Protein AF-A0A534N1K3-F1 (afdb_monomer_lite)

Secondary structure (DSSP, 8-state):
-THHHHHHHHHTHHHHHHHHHHHHHHHHHHHHH----SS---SPP--------TT--HHHHIIIIIHHHHHHHTT--

Foldseek 3Di:
DCVVVVVVCVVPVVVVVVVVVVVVVVVVVCVVVDDDDPDDDPDDDDDDDDDDDPPDDPVCCVPVPVVVVCVVCVPPD

pLDDT: mean 91.89, std 6.13, range [72.31, 98.12]

Structure (mmCIF, N/CA/C/O backbone):
data_AF-A0A534N1K3-F1
#
_entry.id   AF-A0A534N1K3-F1
#
loop_
_atom_site.group_PDB
_atom_site.id
_atom_site.type_symbol
_atom_site.label_atom_id
_atom_site.label_alt_id
_atom_site.label_comp_id
_atom_site.label_asym_id
_atom_site.label_entity_id
_atom_site.label_seq_id
_atom_site.pdbx_PDB_ins_code
_atom_site.Cartn_x
_atom_site.Cartn_y
_atom_site.Cartn_z
_atom_site.occupancy
_atom_site.B_iso_or_equiv
_atom_site.auth_seq_id
_atom_site.auth_comp_id
_atom_site.auth_asym_id
_atom_site.auth_atom_id
_atom_site.pdbx_PDB_model_num
ATOM 1 N N . MET A 1 1 ? 26.097 -15.887 -25.435 1.00 72.88 1 MET A N 1
ATOM 2 C CA . MET A 1 1 ? 24.620 -15.766 -25.496 1.00 72.88 1 MET A CA 1
ATOM 3 C C . MET A 1 1 ? 24.163 -14.310 -25.639 1.00 72.88 1 MET A C 1
ATOM 5 O O . MET A 1 1 ? 23.433 -14.031 -26.575 1.00 72.88 1 MET A O 1
ATOM 9 N N . PHE A 1 2 ? 24.644 -13.357 -24.828 1.00 85.94 2 PHE A N 1
ATOM 10 C CA . PHE A 1 2 ? 24.217 -11.940 -24.904 1.00 85.94 2 PHE A CA 1
ATOM 11 C C . PHE A 1 2 ? 24.744 -11.123 -26.100 1.00 85.94 2 PHE A C 1
ATOM 13 O O . PHE A 1 2 ? 24.223 -10.044 -26.376 1.00 85.94 2 PHE A O 1
ATOM 20 N N . ASN A 1 3 ? 25.732 -11.626 -26.847 1.00 90.94 3 ASN A N 1
ATOM 21 C CA . ASN A 1 3 ? 26.343 -10.897 -27.970 1.00 90.94 3 ASN A CA 1
ATOM 22 C C . ASN A 1 3 ? 25.332 -10.493 -29.052 1.00 90.94 3 ASN A C 1
ATOM 24 O O . ASN A 1 3 ? 25.466 -9.417 -29.627 1.00 90.94 3 ASN A O 1
ATOM 28 N N . TRP A 1 4 ? 24.297 -11.311 -29.277 1.00 92.31 4 TRP A N 1
ATOM 29 C CA . TRP A 1 4 ? 23.160 -10.971 -30.140 1.00 92.31 4 TRP A CA 1
ATOM 30 C C . TRP A 1 4 ? 22.552 -9.624 -29.747 1.00 92.31 4 TRP A C 1
ATOM 32 O O . TRP A 1 4 ? 22.290 -8.788 -30.606 1.00 92.31 4 TRP A O 1
ATOM 42 N N . ILE A 1 5 ? 22.306 -9.417 -28.447 1.00 91.75 5 ILE A N 1
ATOM 43 C CA . ILE A 1 5 ? 21.541 -8.265 -27.947 1.00 91.75 5 ILE A CA 1
ATOM 44 C C . ILE A 1 5 ? 22.391 -7.017 -28.097 1.00 91.75 5 ILE A C 1
ATOM 46 O O . ILE A 1 5 ? 21.908 -5.997 -28.570 1.00 91.75 5 ILE A O 1
ATOM 50 N N . ILE A 1 6 ? 23.681 -7.129 -27.792 1.00 92.44 6 ILE A N 1
ATOM 51 C CA . ILE A 1 6 ? 24.636 -6.038 -27.964 1.00 92.44 6 ILE A CA 1
ATOM 52 C C . ILE A 1 6 ? 24.737 -5.651 -29.445 1.00 92.44 6 ILE A C 1
ATOM 54 O O . ILE A 1 6 ? 24.596 -4.479 -29.781 1.00 92.44 6 ILE A O 1
ATOM 58 N N . GLN A 1 7 ? 24.912 -6.619 -30.347 1.00 93.38 7 GLN A N 1
ATOM 59 C CA . GLN A 1 7 ? 25.017 -6.348 -31.785 1.00 93.38 7 GLN A CA 1
ATOM 60 C C . GLN A 1 7 ? 23.731 -5.741 -32.358 1.00 93.38 7 GLN A C 1
ATOM 62 O O . GLN A 1 7 ? 23.792 -4.795 -33.145 1.00 93.38 7 GLN A O 1
ATOM 67 N N . TRP A 1 8 ? 22.567 -6.242 -31.942 1.00 94.81 8 TRP A N 1
ATOM 68 C CA . TRP A 1 8 ? 21.276 -5.705 -32.362 1.00 94.81 8 TRP A CA 1
ATOM 69 C C . TRP A 1 8 ? 21.048 -4.282 -31.837 1.00 94.81 8 TRP A C 1
ATOM 71 O O . TRP A 1 8 ? 20.620 -3.416 -32.601 1.00 94.81 8 TRP A O 1
ATOM 81 N N . SER A 1 9 ? 21.402 -4.013 -30.579 1.00 92.31 9 SER A N 1
ATOM 82 C CA . SER A 1 9 ? 21.309 -2.684 -29.967 1.00 92.31 9 SER A CA 1
ATOM 83 C C . SER A 1 9 ? 22.248 -1.676 -30.629 1.00 92.31 9 SER A C 1
ATOM 85 O O . SER A 1 9 ? 21.843 -0.549 -30.904 1.00 92.31 9 SER A O 1
ATOM 87 N N . LEU A 1 10 ? 23.482 -2.081 -30.952 1.00 93.50 10 LEU A N 1
ATOM 88 C CA . LEU A 1 10 ? 24.447 -1.229 -31.654 1.00 93.50 10 LEU A CA 1
ATOM 89 C C . LEU A 1 10 ? 24.001 -0.926 -33.088 1.00 93.50 10 LEU A C 1
ATOM 91 O O . LEU A 1 10 ? 24.133 0.210 -33.546 1.00 93.50 10 LEU A O 1
ATOM 95 N N . ARG A 1 11 ? 23.431 -1.915 -33.791 1.00 95.56 11 ARG A N 1
ATOM 96 C CA . ARG A 1 11 ? 22.901 -1.718 -35.148 1.00 95.56 11 ARG A CA 1
ATOM 97 C C . ARG A 1 11 ? 21.682 -0.796 -35.161 1.00 95.56 11 ARG A C 1
ATOM 99 O O . ARG A 1 11 ? 21.552 0.022 -36.064 1.00 95.56 11 ARG A O 1
ATOM 106 N N . ASN A 1 12 ? 20.830 -0.882 -34.142 1.00 95.62 12 ASN A N 1
ATOM 107 C CA . ASN A 1 12 ? 19.612 -0.081 -34.007 1.00 95.62 12 ASN A CA 1
ATOM 108 C C . ASN A 1 12 ? 19.768 1.055 -32.985 1.00 95.62 12 ASN A C 1
ATOM 110 O O . ASN A 1 12 ? 18.825 1.371 -32.258 1.00 95.62 12 ASN A O 1
ATOM 114 N N . ARG A 1 13 ? 20.947 1.695 -32.931 1.00 93.81 13 ARG A N 1
ATOM 115 C CA . ARG A 1 13 ? 21.276 2.696 -31.899 1.00 93.81 13 ARG A CA 1
ATOM 116 C C . ARG A 1 13 ? 20.225 3.798 -31.742 1.00 93.81 13 ARG A C 1
ATOM 118 O O . ARG A 1 13 ? 19.962 4.219 -30.625 1.00 93.81 13 ARG A O 1
ATOM 125 N N . LEU A 1 14 ? 19.603 4.243 -32.839 1.00 95.19 14 LEU A N 1
ATOM 126 C CA . LEU A 1 14 ? 18.581 5.293 -32.796 1.00 95.19 14 LEU A CA 1
ATOM 127 C C . LEU A 1 14 ? 17.325 4.832 -32.051 1.00 95.19 14 LEU A C 1
ATOM 129 O O . LEU A 1 14 ? 16.860 5.547 -31.172 1.00 95.19 14 LEU A O 1
ATOM 133 N N . LEU A 1 15 ? 16.830 3.622 -32.331 1.00 95.75 15 LEU A N 1
ATOM 134 C CA . LEU A 1 15 ? 15.685 3.050 -31.615 1.00 95.75 15 LEU A CA 1
ATOM 135 C C . LEU A 1 15 ? 15.974 2.899 -30.121 1.00 95.75 15 LEU A C 1
ATOM 137 O O . LEU A 1 15 ? 15.127 3.236 -29.300 1.00 95.75 15 LEU A O 1
ATOM 141 N N . VAL A 1 16 ? 17.176 2.435 -29.771 1.00 96.69 16 VAL A N 1
ATOM 142 C CA . VAL A 1 16 ? 17.586 2.268 -28.369 1.00 96.69 16 VAL A CA 1
ATOM 143 C C . VAL A 1 16 ? 17.634 3.615 -27.647 1.00 96.69 16 VAL A C 1
ATOM 145 O O . VAL A 1 16 ? 17.109 3.736 -26.543 1.00 96.69 16 VAL A O 1
ATOM 148 N N . VAL A 1 17 ? 18.205 4.645 -28.277 1.00 96.69 17 VAL A N 1
ATOM 149 C CA . VAL A 1 17 ? 18.272 6.000 -27.708 1.00 96.69 17 VAL A CA 1
ATOM 150 C C . VAL A 1 17 ? 16.877 6.606 -27.556 1.00 96.69 17 VAL A C 1
ATOM 152 O O . VAL A 1 17 ? 16.565 7.156 -26.504 1.00 96.69 17 VAL A O 1
ATOM 155 N N . THR A 1 18 ? 16.006 6.478 -28.558 1.00 97.19 18 THR A N 1
ATOM 156 C CA . THR A 1 18 ? 14.628 6.979 -28.464 1.00 97.19 18 THR A CA 1
ATOM 157 C C . THR A 1 18 ? 13.848 6.258 -27.368 1.00 97.19 18 THR A C 1
ATOM 159 O O . THR A 1 18 ? 13.196 6.915 -26.560 1.00 97.19 18 THR A O 1
ATOM 162 N N . ALA A 1 19 ? 13.953 4.930 -27.282 1.00 97.06 19 ALA A N 1
ATOM 163 C CA . ALA A 1 19 ? 13.322 4.154 -26.218 1.00 97.06 19 ALA A CA 1
ATOM 164 C C . ALA A 1 19 ? 13.823 4.588 -24.831 1.00 97.06 19 ALA A C 1
ATOM 166 O O . ALA A 1 19 ? 13.018 4.790 -23.924 1.00 97.06 19 ALA A O 1
ATOM 167 N N . TYR A 1 20 ? 15.132 4.813 -24.683 1.00 97.19 20 TYR A N 1
ATOM 168 C CA . TYR A 1 20 ? 15.719 5.342 -23.453 1.00 97.19 20 TYR A CA 1
ATOM 169 C C . TYR A 1 20 ? 15.137 6.710 -23.073 1.00 97.19 20 TYR A C 1
ATOM 171 O O . TYR A 1 20 ? 14.733 6.906 -21.930 1.00 97.19 20 TYR A O 1
ATOM 179 N N . VAL A 1 21 ? 15.035 7.642 -24.026 1.00 98.12 21 VAL A N 1
ATOM 180 C CA . VAL A 1 21 ? 14.463 8.977 -23.780 1.00 98.12 21 VAL A CA 1
ATOM 181 C C . VAL A 1 21 ? 12.996 8.888 -23.356 1.00 98.12 21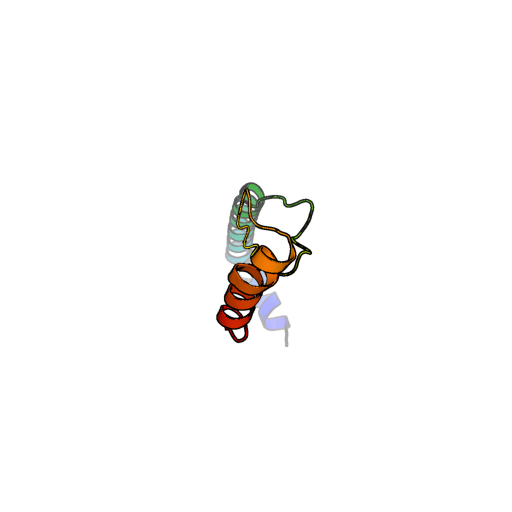 VAL A C 1
ATOM 183 O O . VAL A 1 21 ? 12.592 9.572 -22.419 1.00 98.12 21 VAL A O 1
ATOM 186 N N . VAL A 1 22 ? 12.203 8.021 -23.992 1.00 98.00 22 VAL A N 1
ATOM 187 C CA . VAL A 1 22 ? 10.797 7.798 -23.615 1.00 98.00 22 VAL A CA 1
ATOM 188 C C . VAL A 1 22 ? 10.692 7.282 -22.180 1.00 98.00 22 VAL A C 1
ATOM 190 O O . VAL A 1 22 ? 9.917 7.826 -21.393 1.00 98.00 22 VAL A O 1
ATOM 193 N N . VAL A 1 23 ? 11.501 6.282 -21.816 1.00 98.00 23 VAL A N 1
ATOM 194 C CA . VAL A 1 23 ? 11.539 5.737 -20.449 1.00 98.00 23 VAL A CA 1
ATOM 195 C C . VAL A 1 23 ? 11.971 6.802 -19.443 1.00 98.00 23 VAL A C 1
ATOM 197 O O . VAL A 1 23 ? 11.385 6.900 -18.370 1.00 98.00 23 VAL A O 1
ATOM 200 N N . LEU A 1 24 ? 12.947 7.640 -19.794 1.00 98.12 24 LEU A N 1
ATOM 201 C CA . LEU A 1 24 ? 13.428 8.721 -18.937 1.00 98.12 24 LEU A CA 1
ATOM 202 C C . LEU A 1 24 ? 12.331 9.763 -18.679 1.00 98.12 24 LEU A C 1
ATOM 204 O O . LEU A 1 24 ? 12.092 10.127 -17.529 1.00 98.12 24 LEU A O 1
ATOM 208 N N . ILE A 1 25 ? 11.623 10.211 -19.720 1.00 97.88 25 ILE A N 1
ATOM 209 C CA . ILE A 1 25 ? 10.512 11.166 -19.584 1.00 97.88 25 ILE A CA 1
ATOM 210 C C . ILE A 1 25 ? 9.384 10.564 -18.738 1.00 97.88 25 ILE A C 1
ATOM 212 O O . ILE A 1 25 ? 8.880 11.226 -17.829 1.00 97.88 25 ILE A O 1
ATOM 216 N N . ALA A 1 26 ? 9.016 9.306 -18.998 1.00 97.44 26 ALA A N 1
ATOM 217 C CA . ALA A 1 26 ? 8.016 8.593 -18.210 1.00 97.44 26 ALA A CA 1
ATOM 218 C C . ALA A 1 26 ? 8.438 8.478 -16.736 1.00 97.44 26 ALA A C 1
ATOM 220 O O . ALA A 1 26 ? 7.644 8.768 -15.843 1.00 97.44 26 ALA A O 1
ATOM 221 N N . GLY A 1 27 ? 9.705 8.145 -16.477 1.00 96.75 27 GLY A N 1
ATOM 222 C CA . GLY A 1 27 ? 10.272 8.069 -15.133 1.00 96.75 27 GLY A CA 1
ATOM 223 C C . GLY A 1 27 ? 10.206 9.405 -14.393 1.00 96.75 27 GLY A C 1
ATOM 224 O O . GLY A 1 27 ? 9.737 9.450 -13.260 1.00 96.75 27 GLY A O 1
ATOM 225 N N . ILE A 1 28 ? 10.585 10.509 -15.045 1.00 97.25 28 ILE A N 1
ATOM 226 C CA . ILE A 1 28 ? 10.487 11.859 -14.462 1.00 97.25 28 ILE A CA 1
ATOM 227 C C . ILE A 1 28 ? 9.032 12.215 -14.142 1.00 97.25 28 ILE A C 1
ATOM 229 O O . ILE A 1 28 ? 8.747 12.790 -13.091 1.00 97.25 28 ILE A O 1
ATOM 233 N N . PHE A 1 29 ? 8.103 11.889 -15.039 1.00 96.69 29 PHE A N 1
ATOM 234 C CA . PHE A 1 29 ? 6.686 12.166 -14.838 1.00 96.69 29 PHE A CA 1
ATOM 235 C C . PHE A 1 29 ? 6.109 11.406 -13.639 1.00 96.69 29 PHE A C 1
ATOM 237 O O . PHE A 1 29 ? 5.372 11.994 -12.847 1.00 96.69 29 PHE A O 1
ATOM 244 N N . VAL A 1 30 ? 6.472 10.130 -13.481 1.00 96.25 30 VAL A N 1
ATOM 245 C CA . VAL A 1 30 ? 6.078 9.311 -12.326 1.00 96.25 30 VAL A CA 1
ATO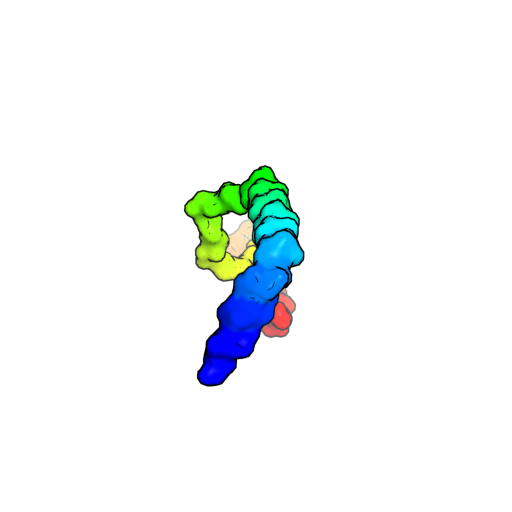M 246 C C . VAL A 1 30 ? 6.701 9.857 -11.046 1.00 96.25 30 VAL A C 1
ATOM 248 O O . VAL A 1 30 ? 5.985 10.081 -10.075 1.00 96.25 30 VAL A O 1
ATOM 251 N N . LEU A 1 31 ? 8.003 10.154 -11.058 1.00 95.38 31 LEU A N 1
ATOM 252 C CA . LEU A 1 31 ? 8.720 10.651 -9.884 1.00 95.38 31 LEU A CA 1
ATOM 253 C C . LEU A 1 31 ? 8.136 11.972 -9.366 1.00 95.38 31 LEU A C 1
ATOM 255 O O . LEU A 1 31 ? 8.025 12.169 -8.163 1.00 95.38 31 LEU A O 1
ATOM 259 N N . ARG A 1 32 ? 7.697 12.857 -10.269 1.00 93.38 32 ARG A N 1
ATOM 260 C CA . ARG A 1 32 ? 7.024 14.117 -9.911 1.00 93.38 32 ARG A CA 1
ATOM 261 C C . ARG A 1 32 ? 5.636 13.940 -9.294 1.00 93.38 32 ARG A C 1
ATOM 263 O O . ARG A 1 32 ? 5.144 14.873 -8.670 1.00 93.38 32 ARG A O 1
ATOM 270 N N . ARG A 1 33 ? 4.981 12.800 -9.522 1.00 92.69 33 ARG A N 1
ATOM 271 C CA . ARG A 1 33 ? 3.629 12.492 -9.022 1.00 92.69 33 ARG A CA 1
ATOM 272 C C . ARG A 1 33 ? 3.637 11.556 -7.821 1.00 92.69 33 ARG A C 1
ATOM 274 O O . ARG A 1 33 ? 2.595 11.380 -7.199 1.00 92.69 33 ARG A O 1
ATOM 281 N N . MET A 1 34 ? 4.774 10.933 -7.530 1.00 92.06 34 MET A N 1
ATOM 282 C CA . MET A 1 34 ? 4.905 10.009 -6.419 1.00 92.06 34 MET A CA 1
ATOM 283 C C . MET A 1 34 ? 4.753 10.775 -5.105 1.00 92.06 34 MET A C 1
ATOM 285 O O 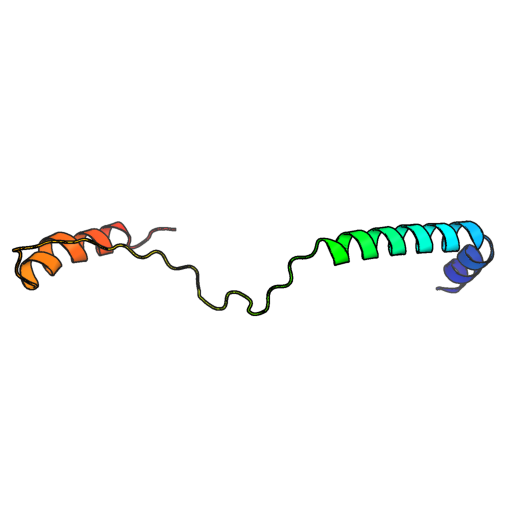. MET A 1 34 ? 5.469 11.742 -4.848 1.00 92.06 34 MET A O 1
ATOM 289 N N . THR A 1 35 ? 3.799 10.349 -4.284 1.00 86.50 35 THR A N 1
ATOM 290 C CA . THR A 1 35 ? 3.615 10.881 -2.937 1.00 86.50 35 THR A CA 1
ATOM 291 C C . THR A 1 35 ? 4.777 10.423 -2.072 1.00 86.50 35 THR A C 1
ATOM 293 O O . THR A 1 35 ? 5.074 9.230 -1.999 1.00 86.50 35 THR A O 1
ATOM 296 N N . LEU A 1 36 ? 5.452 11.377 -1.441 1.00 84.00 36 LEU A N 1
ATOM 297 C CA . LEU A 1 36 ? 6.537 11.085 -0.521 1.00 84.00 36 LEU A CA 1
ATOM 298 C C . LEU A 1 36 ? 5.917 10.818 0.848 1.00 84.00 36 LEU A C 1
ATOM 300 O O . LEU A 1 36 ? 5.380 11.734 1.467 1.00 84.00 36 LEU A O 1
ATOM 304 N N . ASP A 1 37 ? 5.962 9.562 1.279 1.00 82.81 37 ASP A N 1
ATOM 305 C CA . ASP A 1 37 ? 5.543 9.167 2.618 1.00 82.81 37 ASP A CA 1
ATOM 306 C C . ASP A 1 37 ? 6.781 9.010 3.506 1.00 82.81 37 ASP A C 1
ATOM 308 O O . ASP A 1 37 ? 7.738 8.320 3.148 1.00 82.81 37 ASP A O 1
ATOM 312 N N . VAL A 1 38 ? 6.794 9.721 4.630 1.00 76.00 38 VAL A N 1
ATOM 313 C CA . VAL A 1 38 ? 7.938 9.771 5.551 1.00 76.00 38 VAL A CA 1
ATOM 314 C C . VAL A 1 38 ? 7.899 8.594 6.526 1.00 76.00 38 VAL A C 1
ATOM 316 O O . VAL A 1 38 ? 8.941 8.195 7.046 1.00 76.00 38 VAL A O 1
ATOM 319 N N . LEU A 1 39 ? 6.719 8.020 6.767 1.00 82.94 39 LEU A N 1
ATOM 320 C CA . LEU A 1 39 ? 6.519 6.931 7.712 1.00 82.94 39 LEU A CA 1
ATOM 321 C C . LEU A 1 39 ? 5.522 5.941 7.111 1.00 82.94 39 LEU A C 1
ATOM 323 O O . LEU A 1 39 ? 4.335 6.247 7.079 1.00 82.94 39 LEU A O 1
ATOM 327 N N . PRO A 1 40 ? 5.960 4.749 6.673 1.00 75.31 40 PRO A N 1
ATOM 328 C CA . PRO A 1 40 ? 4.998 3.742 6.254 1.00 75.31 40 PRO A CA 1
ATOM 329 C C . PRO A 1 40 ? 4.095 3.366 7.440 1.00 75.31 40 PRO A C 1
ATOM 331 O O . PRO A 1 40 ? 4.519 3.416 8.597 1.00 75.31 40 PRO A O 1
ATOM 334 N N . GLU A 1 41 ? 2.846 2.978 7.174 1.00 78.88 41 GLU A N 1
ATOM 335 C CA . GLU A 1 41 ? 1.951 2.494 8.228 1.00 78.88 41 GLU A CA 1
ATOM 336 C C . GLU A 1 41 ? 2.518 1.215 8.860 1.00 78.88 41 GLU A C 1
ATOM 338 O O . GLU A 1 41 ? 2.574 0.152 8.245 1.00 78.88 41 GLU A O 1
ATOM 343 N N . PHE A 1 42 ? 2.945 1.326 10.117 1.00 80.38 42 PHE A N 1
ATOM 344 C CA . PHE A 1 42 ? 3.417 0.192 10.917 1.00 80.38 42 PHE A CA 1
ATOM 345 C C . PHE A 1 42 ? 2.305 -0.438 11.766 1.00 80.38 42 PHE A C 1
ATOM 347 O O . PHE A 1 42 ? 2.507 -1.497 12.362 1.00 80.38 42 PHE A O 1
ATOM 354 N N . ALA A 1 43 ? 1.153 0.227 11.882 1.00 83.38 43 ALA A N 1
ATOM 355 C CA . ALA A 1 43 ? 0.057 -0.252 12.706 1.00 83.38 43 ALA A CA 1
ATOM 356 C C . ALA A 1 43 ? -0.701 -1.370 11.973 1.00 83.38 43 ALA A C 1
ATOM 358 O O . ALA A 1 43 ? -1.075 -1.187 10.814 1.00 83.38 43 ALA A O 1
ATOM 359 N N . PRO A 1 44 ? -0.970 -2.517 12.624 1.00 85.19 44 PRO A N 1
ATOM 360 C CA . PRO A 1 44 ? -1.895 -3.487 12.058 1.00 85.19 44 PRO A CA 1
ATOM 361 C C . PRO A 1 44 ? -3.278 -2.833 11.887 1.00 85.19 44 PRO A C 1
ATOM 363 O O . PRO A 1 44 ? -3.653 -1.996 12.719 1.00 85.19 44 PRO A O 1
ATOM 366 N N . PRO A 1 45 ? -4.053 -3.209 10.853 1.00 85.50 45 PRO A N 1
ATOM 367 C CA . PRO A 1 45 ? -5.391 -2.670 10.653 1.00 85.50 45 PRO A CA 1
ATOM 368 C C . PRO A 1 45 ? -6.240 -2.956 11.895 1.00 85.50 45 PRO A C 1
ATOM 370 O O . PRO A 1 45 ? -6.368 -4.101 12.329 1.00 85.50 45 PRO A O 1
ATOM 373 N N . ARG A 1 46 ? -6.786 -1.900 12.501 1.00 89.31 46 ARG A N 1
ATOM 374 C CA . ARG A 1 46 ? -7.583 -1.974 13.728 1.00 89.31 46 ARG A CA 1
ATOM 375 C C . ARG A 1 46 ? -8.898 -1.241 13.524 1.00 89.31 46 ARG A C 1
ATOM 377 O O . ARG A 1 46 ? -8.911 -0.105 13.061 1.00 89.31 46 ARG A O 1
ATOM 384 N N . VAL A 1 47 ? -9.984 -1.869 13.959 1.00 90.25 47 VAL A N 1
ATOM 385 C CA . VAL A 1 47 ? -11.296 -1.232 14.092 1.00 90.25 47 VAL A CA 1
ATOM 386 C C . VAL A 1 47 ? -11.528 -0.928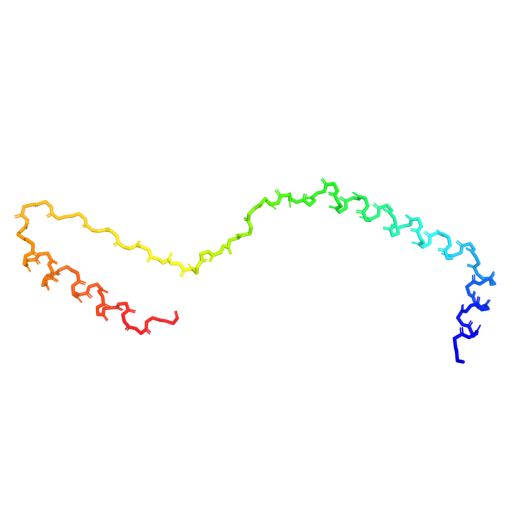 15.569 1.00 90.25 47 VAL A C 1
ATOM 388 O O . VAL A 1 47 ? -11.283 -1.780 16.421 1.00 90.25 47 VAL A O 1
ATOM 391 N N . VAL A 1 48 ? -11.961 0.293 15.882 1.00 93.25 48 VAL A N 1
ATOM 392 C CA . VAL A 1 48 ? -12.266 0.728 17.252 1.00 93.25 48 VAL A CA 1
ATOM 393 C C . VAL A 1 48 ? -13.759 1.004 17.348 1.00 93.25 48 VAL A C 1
ATOM 395 O O . VAL A 1 48 ? -14.290 1.802 16.579 1.00 93.25 48 VAL A O 1
ATOM 398 N N . ILE A 1 49 ? -14.426 0.343 18.293 1.00 93.31 49 ILE A N 1
ATOM 399 C CA . ILE A 1 49 ? -15.844 0.543 18.595 1.00 93.31 49 ILE A CA 1
ATOM 400 C C . ILE A 1 49 ? -15.918 1.263 19.938 1.00 93.31 49 ILE A C 1
ATOM 402 O O . ILE A 1 49 ? -15.476 0.730 20.953 1.00 93.31 49 ILE A O 1
ATOM 406 N N . GLN A 1 50 ? -16.459 2.479 19.942 1.00 95.25 50 GLN A N 1
ATOM 407 C CA . GLN A 1 50 ? -16.632 3.283 21.148 1.00 95.25 50 GLN A CA 1
ATOM 408 C C . GLN A 1 50 ? -18.123 3.470 21.411 1.00 95.25 50 GLN A C 1
ATOM 410 O O . GLN A 1 50 ? -18.856 3.922 20.533 1.00 95.25 50 GLN A O 1
ATOM 415 N N . THR A 1 51 ? -18.559 3.124 22.621 1.00 93.12 51 THR A N 1
ATOM 416 C CA . THR A 1 51 ? -19.957 3.264 23.041 1.00 93.12 51 THR A CA 1
ATOM 417 C C . THR A 1 51 ? -20.014 4.102 24.306 1.00 93.12 51 THR A C 1
ATOM 419 O O . THR A 1 51 ? -19.398 3.754 25.311 1.00 93.12 51 THR A O 1
ATOM 422 N N . GLU A 1 52 ? -20.744 5.213 24.261 1.00 92.88 52 GLU A N 1
ATOM 423 C CA . GLU A 1 52 ? -20.970 6.060 25.430 1.00 92.88 52 GLU A CA 1
ATOM 424 C C . GLU A 1 52 ? -22.236 5.611 26.159 1.00 92.88 52 GLU A C 1
ATOM 426 O O . GLU A 1 52 ? -23.298 5.484 25.551 1.00 92.88 52 GLU A O 1
ATOM 431 N N . SER A 1 53 ? -22.127 5.375 27.467 1.00 91.44 53 SER A N 1
ATOM 432 C CA . SER A 1 53 ? -23.252 4.935 28.293 1.00 91.44 53 SER A CA 1
ATOM 433 C C . SER A 1 53 ? -23.299 5.678 29.633 1.00 91.44 53 SER A C 1
ATOM 435 O O . SER A 1 53 ? -22.946 5.116 30.676 1.00 91.44 53 SER A O 1
ATOM 437 N N . PRO A 1 54 ? -23.710 6.959 29.631 1.00 90.19 54 PRO A N 1
ATOM 438 C CA . PRO A 1 54 ? -23.808 7.748 30.850 1.00 90.19 54 PRO A CA 1
ATOM 439 C C . PRO A 1 54 ? -24.906 7.200 31.771 1.00 90.19 54 PRO A C 1
ATOM 441 O O . PRO A 1 54 ? -26.039 6.981 31.350 1.00 90.19 54 PRO A O 1
ATOM 444 N N . GLY A 1 55 ? -24.571 7.016 33.048 1.00 90.81 55 GLY A N 1
ATOM 445 C CA . GLY A 1 55 ? -25.520 6.592 34.083 1.00 90.81 55 GLY A CA 1
ATOM 446 C C . GLY A 1 55 ? -25.613 5.083 34.323 1.00 90.81 55 GLY A C 1
ATOM 447 O O . GLY A 1 55 ? -26.279 4.693 35.278 1.00 90.81 55 GLY A O 1
ATOM 448 N N . LEU A 1 56 ? -24.933 4.247 33.530 1.00 92.31 56 LEU A N 1
ATOM 449 C CA . LEU A 1 56 ? -24.728 2.834 33.872 1.00 92.31 56 LEU A CA 1
ATOM 450 C C . LEU A 1 56 ? -23.497 2.669 34.768 1.00 92.31 56 LEU A C 1
ATOM 452 O O . LEU A 1 56 ? -22.519 3.409 34.627 1.00 92.31 56 LEU A O 1
ATOM 456 N N . SER A 1 57 ? -23.540 1.694 35.680 1.00 96.38 57 SER A N 1
ATOM 457 C CA . SER A 1 57 ? -22.344 1.304 36.427 1.00 96.38 57 SER A CA 1
ATOM 458 C C . SER A 1 57 ? -21.358 0.564 35.510 1.00 96.38 57 SER A C 1
ATOM 460 O O . SER A 1 57 ? -21.764 0.029 34.473 1.00 96.38 57 SER A O 1
ATOM 462 N N . PRO A 1 58 ? -20.062 0.501 35.861 1.00 94.19 58 PRO A N 1
ATOM 463 C CA . PRO A 1 58 ? -19.077 -0.243 35.077 1.00 94.19 58 PRO A CA 1
ATOM 464 C C . PRO A 1 58 ? -19.465 -1.710 34.827 1.00 94.19 58 PRO A C 1
ATOM 466 O O . PRO A 1 58 ? -19.230 -2.228 33.739 1.00 94.19 58 PRO A O 1
ATOM 469 N N . GLU A 1 59 ? -20.100 -2.367 35.799 1.00 95.69 59 GLU A N 1
ATOM 470 C CA . GLU A 1 59 ? -20.535 -3.767 35.697 1.00 95.69 59 GLU A CA 1
ATOM 471 C C . GLU A 1 59 ? -21.668 -3.949 34.678 1.00 95.69 59 GLU A C 1
ATOM 473 O O . GLU A 1 59 ? -21.679 -4.919 33.910 1.00 95.69 59 GLU A O 1
ATOM 478 N N . ASP A 1 60 ? -22.601 -2.995 34.648 1.00 95.62 60 ASP A N 1
ATOM 479 C CA . ASP A 1 60 ? -23.696 -2.976 33.683 1.00 95.62 60 ASP A CA 1
ATOM 480 C C . ASP A 1 60 ? -23.175 -2.688 32.272 1.00 95.62 60 ASP A C 1
ATOM 482 O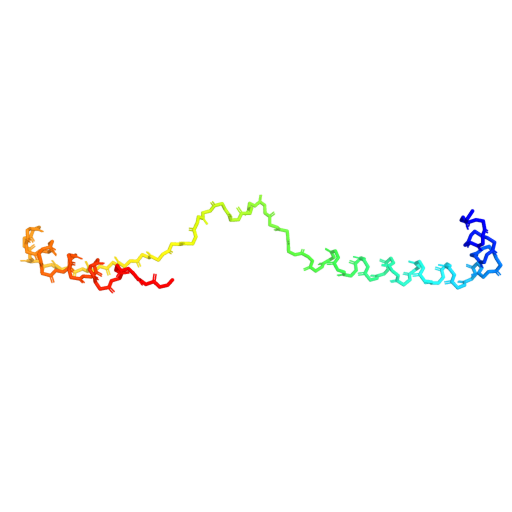 O . ASP A 1 60 ? -23.604 -3.335 31.317 1.00 95.62 60 ASP A O 1
ATOM 486 N N . VAL A 1 61 ? -22.215 -1.767 32.125 1.00 96.12 61 VAL A N 1
ATOM 487 C CA . VAL A 1 61 ? -21.568 -1.493 30.831 1.00 96.12 61 VAL A CA 1
ATOM 488 C C . VAL A 1 61 ? -20.877 -2.749 30.298 1.00 96.12 61 VAL A C 1
ATOM 490 O O . VAL A 1 61 ? -21.074 -3.103 29.136 1.00 96.12 61 VAL 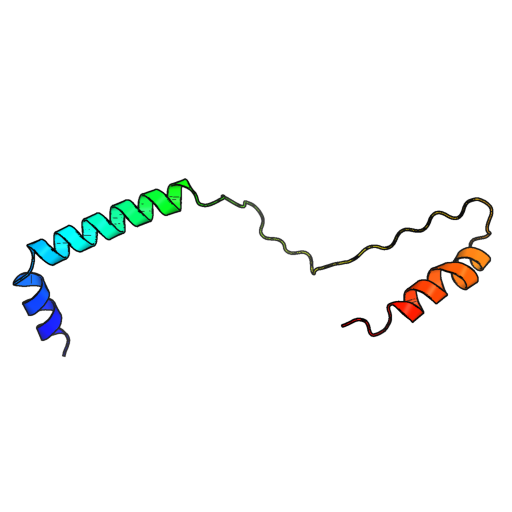A O 1
ATOM 493 N N . GLU A 1 62 ? -20.134 -3.466 31.141 1.00 95.69 62 GLU A N 1
ATOM 494 C CA . GLU A 1 62 ? -19.451 -4.697 30.737 1.00 95.69 62 GLU A CA 1
ATOM 495 C C . GLU A 1 62 ? -20.440 -5.773 30.273 1.00 95.69 62 GLU A C 1
ATOM 497 O O . GLU A 1 62 ? -20.331 -6.312 29.170 1.00 95.69 62 GLU A O 1
ATOM 502 N N . THR A 1 63 ? -21.454 -6.050 31.093 1.00 96.19 63 THR A N 1
ATOM 503 C CA . THR A 1 63 ? -22.374 -7.173 30.868 1.00 96.19 63 THR A CA 1
ATOM 504 C C . THR A 1 63 ? -23.371 -6.896 29.740 1.00 96.19 63 THR A C 1
ATOM 506 O O . THR A 1 63 ? -23.735 -7.794 28.972 1.00 96.19 63 THR A O 1
ATOM 509 N N . LEU A 1 64 ? -23.864 -5.659 29.643 1.00 94.38 64 LEU A N 1
ATOM 510 C CA . LEU A 1 64 ? -24.941 -5.301 28.719 1.00 94.38 64 LEU A CA 1
ATOM 511 C C . LEU A 1 64 ? -24.422 -4.791 27.377 1.00 94.38 64 LEU A C 1
ATOM 513 O O . LEU A 1 64 ? -25.118 -4.961 26.374 1.00 94.38 64 LEU A O 1
ATOM 517 N N . ILE A 1 65 ? -23.233 -4.185 27.349 1.00 95.25 65 ILE A N 1
ATOM 518 C CA . ILE A 1 65 ? -22.699 -3.506 26.167 1.00 95.25 65 ILE A CA 1
ATOM 519 C C . ILE A 1 65 ? -21.433 -4.213 25.684 1.00 95.25 65 ILE A C 1
ATOM 521 O O . ILE A 1 65 ? -21.481 -4.858 24.634 1.00 95.25 65 ILE A O 1
ATOM 525 N N . THR A 1 66 ? -20.332 -4.137 26.439 1.00 96.19 66 THR A N 1
ATOM 526 C CA . THR A 1 66 ? -19.005 -4.599 25.991 1.00 96.19 66 THR A CA 1
ATOM 527 C C . THR A 1 66 ? -19.028 -6.069 25.589 1.00 96.19 66 THR A C 1
ATOM 529 O O . THR A 1 66 ? -18.761 -6.390 24.432 1.00 96.19 66 THR A O 1
ATOM 532 N N . PHE A 1 67 ? -19.468 -6.955 26.487 1.00 96.38 67 PHE A N 1
ATOM 533 C CA . PHE A 1 67 ? -19.470 -8.399 26.254 1.00 96.38 67 PHE A CA 1
ATOM 534 C C . PHE A 1 67 ? -20.300 -8.802 25.027 1.00 96.38 67 PHE A C 1
ATOM 536 O O . PHE A 1 67 ? -19.932 -9.701 24.266 1.00 96.38 67 PHE A O 1
ATOM 543 N N . ARG A 1 68 ? -21.431 -8.122 24.796 1.00 95.19 68 ARG A N 1
ATOM 544 C CA . ARG A 1 68 ? -22.297 -8.394 23.641 1.00 95.19 68 ARG A CA 1
ATOM 545 C C . ARG A 1 68 ? -21.647 -7.966 22.333 1.00 95.19 68 ARG A C 1
ATOM 547 O O . ARG A 1 68 ? -21.742 -8.700 21.352 1.00 95.19 68 ARG A O 1
ATOM 554 N N . ILE A 1 69 ? -20.998 -6.802 22.324 1.00 95.12 69 ILE A N 1
ATOM 555 C CA . ILE A 1 69 ? -20.282 -6.288 21.153 1.00 95.12 69 ILE A CA 1
ATOM 556 C C . ILE A 1 69 ? -19.087 -7.190 20.836 1.00 95.12 69 ILE A C 1
ATOM 558 O O . ILE A 1 69 ? -18.942 -7.617 19.694 1.00 95.12 69 ILE A O 1
ATOM 562 N N . GLU A 1 70 ? -18.277 -7.545 21.834 1.00 95.44 70 GLU A N 1
ATOM 563 C CA . GLU A 1 70 ? -17.127 -8.435 21.652 1.00 95.44 70 GLU A CA 1
ATOM 564 C C . GLU A 1 70 ? -17.548 -9.805 21.126 1.00 95.44 70 GLU A C 1
ATOM 566 O O . GLU A 1 70 ? -16.973 -10.296 20.158 1.00 95.44 70 GLU A O 1
ATOM 571 N N . THR A 1 71 ? -18.598 -10.400 21.699 1.00 95.00 71 THR A N 1
ATOM 572 C CA . THR A 1 71 ? -19.107 -11.703 21.246 1.00 95.00 71 THR A CA 1
ATOM 573 C C . THR A 1 71 ? -19.646 -11.641 19.816 1.00 95.00 71 THR A C 1
ATOM 575 O O . THR A 1 71 ? -19.461 -12.587 19.058 1.00 95.00 71 THR A O 1
ATOM 578 N N . ALA A 1 72 ? -20.294 -10.540 19.426 1.00 93.38 72 ALA A N 1
ATOM 579 C CA . ALA A 1 72 ? -20.815 -10.366 18.071 1.00 93.38 72 ALA A CA 1
ATOM 580 C C . ALA A 1 72 ? -19.706 -10.176 17.022 1.00 93.38 72 ALA A C 1
ATOM 582 O O . ALA A 1 72 ? -19.886 -10.562 15.868 1.00 93.38 72 ALA A O 1
ATOM 583 N N . VAL A 1 73 ? -18.578 -9.579 17.415 1.00 93.62 73 VAL A N 1
ATOM 584 C CA . VAL A 1 73 ? -17.408 -9.366 16.546 1.00 93.62 73 VAL A CA 1
ATOM 585 C C . VAL A 1 73 ? -16.448 -10.564 16.586 1.00 93.62 73 VAL A C 1
ATOM 587 O O . VAL A 1 73 ? -15.629 -10.747 15.690 1.00 93.62 73 VAL A O 1
ATOM 590 N N . ASN A 1 74 ? -16.554 -11.432 17.590 1.00 91.75 74 ASN A N 1
ATOM 591 C CA . ASN A 1 74 ? -15.738 -12.634 17.679 1.00 91.75 74 ASN A CA 1
ATOM 592 C C . ASN A 1 74 ? -16.004 -13.562 16.479 1.00 91.75 74 ASN A C 1
ATOM 594 O O . ASN A 1 74 ? -17.106 -14.079 16.301 1.00 91.75 74 ASN A O 1
ATOM 598 N N . GLY A 1 75 ? -14.979 -13.771 15.650 1.00 85.81 75 GLY A N 1
ATOM 599 C CA . GLY A 1 75 ? -15.076 -14.571 14.430 1.00 85.81 75 GLY A CA 1
ATOM 600 C C . GLY A 1 75 ? -15.469 -13.786 13.177 1.00 85.81 75 GLY A C 1
ATOM 601 O O . GLY A 1 75 ? -15.767 -14.409 12.157 1.00 85.81 75 GLY A O 1
ATOM 602 N N . THR A 1 76 ? -15.459 -12.447 13.212 1.00 84.12 76 THR A N 1
ATOM 603 C CA . THR A 1 76 ? -15.502 -11.657 11.974 1.00 84.12 76 THR A CA 1
ATOM 604 C C . THR A 1 76 ? -14.292 -11.986 11.086 1.00 84.12 76 THR A C 1
ATOM 606 O O . THR A 1 76 ? -13.204 -12.192 11.631 1.00 84.12 76 THR A O 1
ATOM 609 N N . PRO A 1 77 ? -14.479 -12.062 9.753 1.00 72.31 77 PRO A N 1
ATOM 610 C CA . PRO A 1 77 ? -13.427 -12.420 8.799 1.00 72.31 77 PRO A CA 1
ATOM 611 C C . PRO A 1 77 ? -12.260 -11.428 8.758 1.00 72.31 77 PRO A C 1
ATOM 613 O O . PRO A 1 77 ? -12.476 -10.234 9.074 1.00 72.31 77 PRO A O 1
#

Sequence (77 aa):
MFNWIIQWSLRNRLLVVTAYVVVLIAGIFVLRRMTLDVLPEFAPPRVVIQTESPGLSPEDVETLITFRIETAVNGTP

Radius of gyration: 30.15 Å; chains: 1; bounding box: 52×30×72 Å